Protein AF-A0A2G2BGD9-F1 (afdb_monomer_lite)

pLDDT: mean 92.77, std 5.27, range [74.38, 98.38]

Radius of gyration: 18.31 Å; chains: 1; bounding box: 36×26×52 Å

Sequence (84 aa):
MASEVIDDLVTDTNGGLMASTGGRFYGWVIGGSLPADWLTTVWDQNAASAACSPAMAVVEEVCGAWLLDLLALPENASFGFVTG

Foldseek 3Di:
DVVVVVVVVCVVCPPVDDPCQDPPHDDDPDDHDDPVVVVCVVVVFPVPDCVRPVPVVVVQLVVVCVVCVVVVHDPPDDDDDDPD

Structure (mmCIF, N/CA/C/O backbone):
data_AF-A0A2G2BGD9-F1
#
_entry.id   AF-A0A2G2BGD9-F1
#
loop_
_atom_site.group_PDB
_atom_site.id
_atom_site.type_symbol
_atom_site.label_atom_id
_atom_site.label_alt_id
_atom_site.label_comp_id
_atom_site.label_asym_id
_atom_site.label_entity_id
_atom_site.label_seq_id
_atom_site.pdbx_PDB_ins_code
_atom_site.Cartn_x
_atom_site.Cartn_y
_atom_site.Cartn_z
_atom_site.occupancy
_atom_site.B_iso_or_equiv
_atom_site.auth_seq_id
_atom_site.auth_comp_id
_atom_site.auth_asym_id
_atom_site.auth_atom_id
_atom_site.pdbx_PDB_model_num
ATOM 1 N N . MET A 1 1 ? -2.596 7.211 -31.338 1.00 74.38 1 MET A N 1
ATOM 2 C CA . MET A 1 1 ? -2.415 8.108 -30.181 1.00 74.38 1 MET A CA 1
ATOM 3 C C . MET A 1 1 ? -2.175 7.317 -28.901 1.00 74.38 1 MET A C 1
ATOM 5 O O . MET A 1 1 ? -1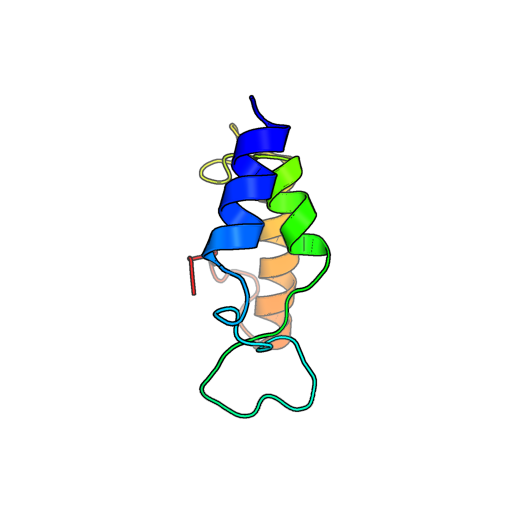.023 7.174 -28.543 1.00 74.38 1 MET A O 1
ATOM 9 N N . ALA A 1 2 ? -3.188 6.741 -28.235 1.00 87.56 2 ALA A N 1
ATOM 10 C CA . ALA A 1 2 ? -2.947 5.996 -26.985 1.00 87.56 2 ALA A CA 1
ATOM 11 C C . ALA A 1 2 ? -2.082 4.732 -27.176 1.00 87.56 2 ALA A C 1
ATOM 13 O O . ALA A 1 2 ? -1.167 4.509 -26.398 1.00 87.56 2 ALA A O 1
ATOM 14 N N . SER A 1 3 ? -2.331 3.940 -28.224 1.00 93.69 3 SER A N 1
ATOM 15 C CA . SER A 1 3 ? -1.508 2.761 -28.543 1.00 93.69 3 SER A CA 1
ATOM 16 C C . SER A 1 3 ? -0.074 3.133 -28.923 1.00 93.69 3 SER A C 1
ATOM 18 O O . SER A 1 3 ? 0.852 2.545 -28.393 1.00 93.69 3 SER A O 1
ATOM 20 N N . GLU A 1 4 ? 0.099 4.162 -29.759 1.00 96.88 4 GLU A N 1
ATOM 21 C CA . GLU A 1 4 ? 1.420 4.665 -30.173 1.00 96.88 4 GLU A CA 1
ATOM 22 C C . GLU A 1 4 ? 2.267 5.086 -28.962 1.00 96.88 4 GLU A C 1
ATOM 24 O O . GLU A 1 4 ? 3.422 4.704 -28.869 1.00 96.88 4 GLU A O 1
ATOM 29 N N . VAL A 1 5 ? 1.677 5.777 -27.978 1.00 97.19 5 VAL A N 1
ATOM 30 C CA . VAL A 1 5 ? 2.386 6.157 -26.741 1.00 97.19 5 VAL A CA 1
ATOM 31 C C . VAL A 1 5 ? 2.816 4.936 -25.922 1.00 97.19 5 VAL A C 1
ATOM 33 O O . VAL A 1 5 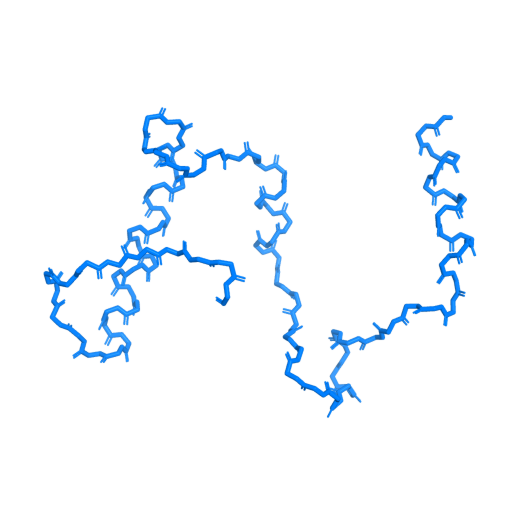? 3.888 4.943 -25.321 1.00 97.19 5 VAL A O 1
ATOM 36 N N . ILE A 1 6 ? 1.990 3.887 -25.871 1.00 96.81 6 ILE A N 1
ATOM 37 C CA . ILE A 1 6 ? 2.352 2.644 -25.178 1.00 96.81 6 ILE A CA 1
ATOM 38 C C . ILE A 1 6 ? 3.470 1.915 -25.928 1.00 96.81 6 ILE A C 1
ATOM 40 O O . ILE A 1 6 ? 4.400 1.428 -25.289 1.00 96.81 6 ILE A O 1
ATOM 44 N N . ASP A 1 7 ? 3.415 1.874 -27.259 1.00 97.69 7 ASP A N 1
ATOM 45 C CA . ASP A 1 7 ? 4.443 1.249 -28.094 1.00 97.69 7 ASP A CA 1
ATOM 46 C C . ASP A 1 7 ? 5.797 1.967 -27.957 1.00 97.69 7 ASP A C 1
ATOM 48 O O . ASP A 1 7 ? 6.836 1.314 -27.804 1.00 97.69 7 ASP A O 1
ATOM 52 N N . ASP A 1 8 ? 5.786 3.302 -27.929 1.00 97.75 8 ASP A N 1
ATOM 53 C CA . ASP A 1 8 ? 6.974 4.122 -27.676 1.00 97.75 8 ASP A CA 1
ATOM 54 C C . ASP A 1 8 ? 7.539 3.842 -26.274 1.00 97.75 8 ASP A C 1
ATOM 56 O O . ASP A 1 8 ? 8.726 3.552 -26.128 1.00 97.75 8 ASP A O 1
ATOM 60 N N . LEU A 1 9 ? 6.687 3.812 -25.239 1.00 96.75 9 LEU A N 1
ATOM 61 C CA . LEU A 1 9 ? 7.104 3.504 -23.867 1.00 96.75 9 LEU A CA 1
ATOM 62 C C . LEU A 1 9 ? 7.732 2.106 -23.748 1.00 96.75 9 LEU A C 1
ATOM 64 O O . LEU A 1 9 ? 8.747 1.935 -23.069 1.00 96.75 9 LEU A O 1
ATOM 68 N N . VAL A 1 10 ? 7.145 1.098 -24.399 1.00 97.31 10 VAL A N 1
ATOM 69 C CA . VAL A 1 10 ? 7.697 -0.266 -24.441 1.00 97.31 10 VAL A CA 1
ATOM 70 C C . VAL A 1 10 ? 9.061 -0.271 -25.128 1.00 97.31 10 VAL A C 1
ATOM 72 O O . VAL A 1 10 ? 9.991 -0.911 -24.636 1.00 97.31 10 VAL A O 1
ATOM 75 N N . THR A 1 11 ? 9.194 0.454 -26.238 1.00 97.62 11 THR A N 1
ATOM 76 C CA . THR A 1 11 ? 10.448 0.556 -26.992 1.00 97.62 11 THR A CA 1
ATOM 77 C C . THR A 1 11 ? 11.544 1.214 -26.156 1.00 97.62 11 THR A C 1
ATOM 79 O O . THR A 1 11 ? 12.635 0.654 -26.030 1.00 97.62 11 THR A O 1
ATOM 82 N N . ASP A 1 12 ? 11.243 2.347 -25.524 1.00 97.75 12 ASP A N 1
ATOM 83 C CA . ASP A 1 12 ? 12.205 3.149 -24.764 1.00 97.75 12 ASP A CA 1
ATOM 84 C C . ASP A 1 12 ? 12.643 2.484 -23.451 1.00 97.75 12 ASP A C 1
ATOM 86 O O . ASP A 1 12 ? 13.761 2.697 -22.981 1.00 97.75 12 ASP A O 1
ATOM 90 N N . THR A 1 13 ? 11.785 1.655 -22.847 1.00 97.12 13 THR A N 1
ATOM 91 C CA . THR A 1 13 ? 12.089 0.947 -21.587 1.00 97.12 13 THR A CA 1
ATOM 92 C C . THR A 1 13 ? 12.678 -0.451 -21.791 1.00 97.12 13 THR A C 1
ATOM 94 O O . THR A 1 13 ? 13.050 -1.120 -20.818 1.00 97.12 13 THR A O 1
ATOM 97 N N . ASN A 1 14 ? 12.798 -0.909 -23.042 1.00 95.94 14 ASN A N 1
ATOM 98 C CA . ASN A 1 14 ? 13.265 -2.251 -23.367 1.00 95.94 14 ASN A CA 1
ATOM 99 C C . ASN A 1 14 ? 14.670 -2.530 -22.795 1.00 95.94 14 ASN A C 1
ATOM 101 O O . ASN A 1 14 ? 15.607 -1.753 -22.965 1.00 95.94 14 ASN A O 1
ATOM 105 N N . GLY A 1 15 ? 14.822 -3.661 -22.100 1.00 94.75 15 GLY A N 1
ATOM 106 C CA . GLY A 1 15 ? 16.064 -4.045 -21.417 1.00 94.75 15 GLY A CA 1
ATOM 107 C C . GLY A 1 15 ? 16.377 -3.275 -20.124 1.00 94.75 15 GLY A C 1
ATOM 108 O O . GLY A 1 15 ? 17.313 -3.655 -19.425 1.00 94.75 15 GLY A O 1
ATOM 109 N N . GLY A 1 16 ? 15.600 -2.239 -19.776 1.00 94.75 16 GLY A N 1
ATOM 110 C CA . GLY A 1 16 ? 15.770 -1.445 -18.552 1.00 94.75 16 GLY A CA 1
ATOM 111 C C . GLY A 1 16 ? 14.920 -1.903 -17.360 1.00 94.75 16 GLY A C 1
ATOM 112 O O . GLY A 1 16 ? 15.168 -1.485 -16.229 1.00 94.75 16 GLY A O 1
ATOM 113 N N . LEU A 1 17 ? 13.925 -2.765 -17.585 1.00 93.25 17 LEU A N 1
ATOM 114 C CA . LEU A 1 17 ? 13.041 -3.266 -16.531 1.00 93.25 17 LEU A CA 1
ATOM 115 C C . LEU A 1 17 ? 13.729 -4.345 -15.687 1.00 93.25 17 LEU A C 1
ATOM 117 O O . LEU A 1 17 ? 14.160 -5.383 -16.190 1.00 93.25 17 LEU A O 1
ATOM 121 N N . MET A 1 18 ? 13.771 -4.125 -14.374 1.00 91.44 18 MET A N 1
ATOM 122 C CA . MET A 1 18 ? 14.263 -5.113 -13.419 1.00 91.44 18 MET A CA 1
ATOM 123 C C . MET A 1 18 ? 13.171 -6.139 -13.121 1.00 91.44 18 MET A C 1
ATOM 125 O O . MET A 1 18 ? 12.064 -5.783 -12.724 1.00 91.44 18 MET A O 1
ATOM 129 N N . ALA A 1 19 ? 13.492 -7.425 -13.258 1.00 89.19 19 ALA A N 1
ATOM 130 C CA . ALA A 1 19 ? 12.569 -8.527 -12.983 1.00 89.19 19 ALA A CA 1
ATOM 131 C C . ALA A 1 19 ? 12.392 -8.786 -11.469 1.00 89.19 19 ALA A C 1
ATOM 133 O O . ALA A 1 19 ? 12.564 -9.914 -11.005 1.00 89.19 19 ALA A O 1
ATOM 134 N N . SER A 1 20 ? 12.080 -7.745 -10.690 1.00 91.50 20 SER A N 1
ATOM 135 C CA . SER A 1 20 ? 12.010 -7.797 -9.223 1.00 91.50 20 SER A CA 1
ATOM 136 C C . SER A 1 20 ? 10.888 -8.681 -8.682 1.00 91.50 20 SER A C 1
ATOM 138 O O . SER A 1 20 ? 11.002 -9.217 -7.586 1.00 91.50 20 SER A O 1
ATOM 140 N N . THR A 1 21 ? 9.839 -8.902 -9.473 1.00 87.81 21 THR A N 1
ATOM 141 C CA . THR A 1 21 ? 8.744 -9.829 -9.155 1.00 87.81 21 THR A CA 1
ATOM 142 C C . THR A 1 21 ? 9.111 -11.300 -9.383 1.00 87.81 21 THR A C 1
ATOM 144 O O . THR A 1 21 ? 8.351 -12.196 -9.017 1.00 87.81 21 THR A O 1
ATOM 147 N N . GLY A 1 22 ? 10.264 -11.583 -10.000 1.00 85.81 22 GLY A N 1
ATOM 148 C CA . GLY A 1 22 ? 10.717 -12.943 -10.269 1.00 85.81 22 GLY A CA 1
ATOM 149 C C . GLY A 1 22 ? 11.306 -13.624 -9.031 1.00 85.81 22 GLY A C 1
ATOM 150 O O . GLY A 1 22 ? 12.101 -13.035 -8.307 1.00 85.81 22 GLY A O 1
ATOM 151 N N . GLY A 1 23 ? 11.036 -14.922 -8.842 1.00 86.75 23 GLY A N 1
ATOM 152 C CA . GLY A 1 23 ? 11.524 -15.709 -7.688 1.00 86.75 23 GLY A CA 1
ATOM 153 C C . GLY A 1 23 ? 13.046 -15.929 -7.599 1.00 86.75 23 GLY A C 1
ATOM 154 O O . GLY A 1 23 ? 13.507 -16.722 -6.783 1.00 86.75 23 GLY A O 1
ATOM 155 N N . ARG A 1 24 ? 13.825 -15.271 -8.465 1.00 90.50 24 ARG A N 1
ATOM 156 C CA . ARG A 1 24 ? 15.298 -15.266 -8.477 1.00 90.50 24 ARG A CA 1
ATOM 157 C C . ARG A 1 24 ? 15.892 -13.873 -8.237 1.00 90.50 24 ARG A C 1
ATOM 159 O O . ARG A 1 24 ? 17.097 -13.692 -8.390 1.00 90.50 24 ARG A O 1
ATOM 166 N N . PHE A 1 25 ? 15.065 -12.890 -7.894 1.00 90.19 25 PHE A N 1
ATOM 167 C CA . PHE A 1 25 ? 15.517 -11.563 -7.510 1.00 90.19 25 PHE A CA 1
ATOM 168 C C . PHE A 1 25 ? 15.732 -11.504 -5.992 1.00 90.19 25 PHE A C 1
ATOM 170 O O . PHE A 1 25 ? 14.797 -11.695 -5.223 1.00 90.19 25 PHE A O 1
ATOM 177 N N . TYR A 1 26 ? 16.973 -11.259 -5.567 1.00 89.94 26 TYR A N 1
ATOM 178 C CA . TYR A 1 26 ? 17.373 -11.233 -4.148 1.00 89.94 26 TYR A CA 1
ATOM 179 C C . TYR A 1 26 ? 17.981 -9.884 -3.728 1.00 89.94 26 TYR A C 1
ATOM 181 O O . TYR A 1 26 ? 18.713 -9.805 -2.744 1.00 89.94 26 TYR A O 1
ATOM 189 N N . GLY A 1 27 ? 17.744 -8.830 -4.514 1.00 90.94 27 GLY A N 1
ATOM 190 C CA . GLY A 1 27 ? 18.245 -7.486 -4.234 1.00 90.94 27 GLY A CA 1
ATOM 191 C C . GLY A 1 27 ? 17.225 -6.646 -3.468 1.00 90.94 27 GLY A C 1
ATOM 192 O O . GLY A 1 27 ? 16.059 -6.618 -3.843 1.00 90.94 27 GLY A O 1
ATOM 193 N N . TRP A 1 28 ? 17.686 -5.888 -2.468 1.00 92.75 28 TRP A N 1
ATOM 194 C CA . TRP A 1 28 ? 16.874 -4.940 -1.685 1.00 92.75 28 TRP A CA 1
ATOM 195 C C . TRP A 1 28 ? 15.636 -5.566 -1.007 1.00 92.75 28 TRP A C 1
ATOM 197 O O . TRP A 1 28 ? 15.446 -6.780 -0.997 1.00 92.75 28 TRP A O 1
ATOM 207 N N . VAL A 1 29 ? 14.807 -4.720 -0.390 1.00 90.06 29 VAL A N 1
ATOM 208 C CA . VAL A 1 29 ? 13.495 -5.093 0.158 1.00 90.06 29 VAL A CA 1
ATOM 209 C C . VAL A 1 29 ? 12.436 -4.674 -0.860 1.00 90.06 29 VAL A C 1
ATOM 211 O O . VAL A 1 29 ? 11.793 -3.641 -0.712 1.00 90.06 29 VAL A O 1
ATOM 214 N N . ILE A 1 30 ? 12.328 -5.431 -1.955 1.00 90.31 30 ILE A N 1
ATOM 215 C CA . ILE A 1 30 ? 11.324 -5.199 -3.001 1.00 90.31 30 ILE A CA 1
ATOM 216 C C . ILE A 1 30 ? 10.341 -6.368 -2.979 1.00 90.31 30 ILE A C 1
ATOM 218 O O . ILE A 1 30 ? 10.723 -7.516 -3.199 1.00 90.31 30 ILE A O 1
ATOM 222 N N . GLY A 1 31 ? 9.083 -6.060 -2.665 1.00 82.25 31 GLY A N 1
ATOM 223 C CA . GLY A 1 31 ? 7.994 -7.031 -2.638 1.00 82.25 31 GLY A CA 1
ATOM 224 C C . GLY A 1 31 ? 7.536 -7.451 -4.037 1.00 82.25 31 GLY A C 1
ATOM 225 O O . GLY A 1 31 ? 7.816 -6.789 -5.036 1.00 82.25 31 GLY A O 1
ATOM 226 N N . GLY A 1 32 ? 6.807 -8.564 -4.099 1.00 79.81 32 GLY A N 1
ATOM 227 C CA . GLY A 1 32 ? 6.096 -8.979 -5.307 1.00 79.81 32 GLY A CA 1
ATOM 228 C C . GLY A 1 32 ? 4.771 -8.231 -5.470 1.00 79.81 32 GLY A C 1
ATOM 229 O O . GLY A 1 32 ? 4.194 -7.759 -4.493 1.00 79.81 32 GLY A O 1
ATOM 230 N N . SER A 1 33 ? 4.265 -8.156 -6.700 1.00 79.56 33 SER A N 1
ATOM 231 C CA . SER A 1 33 ? 2.926 -7.634 -6.974 1.00 79.56 33 SER A CA 1
ATOM 232 C C . SER A 1 33 ? 1.857 -8.713 -6.767 1.00 79.56 33 SER A C 1
ATOM 234 O O . SER A 1 33 ? 2.053 -9.883 -7.103 1.00 79.56 33 SER A O 1
ATOM 236 N N . LEU A 1 34 ? 0.707 -8.317 -6.216 1.00 80.38 34 LEU A N 1
ATOM 237 C CA . LEU A 1 34 ? -0.471 -9.169 -6.032 1.00 80.38 34 LEU A CA 1
ATOM 238 C C . LEU A 1 34 ? -1.642 -8.630 -6.878 1.00 80.38 34 LEU A C 1
ATOM 240 O O . LEU A 1 34 ? -1.720 -7.420 -7.089 1.00 80.38 34 LEU A O 1
ATOM 244 N N . PRO A 1 35 ? -2.592 -9.475 -7.332 1.00 82.31 35 PRO A N 1
ATOM 245 C CA . PRO A 1 35 ? -3.694 -9.049 -8.208 1.00 82.31 35 PRO A CA 1
ATOM 246 C C . PRO A 1 35 ? -4.594 -7.934 -7.653 1.00 82.31 35 PRO A C 1
ATOM 248 O O . PRO A 1 35 ? -5.265 -7.258 -8.427 1.00 82.31 35 PRO A O 1
ATOM 251 N N . ALA A 1 36 ? -4.622 -7.737 -6.332 1.00 86.38 36 ALA A N 1
ATOM 252 C CA . ALA A 1 36 ? -5.421 -6.691 -5.695 1.00 86.38 36 ALA A CA 1
ATOM 253 C C . ALA A 1 36 ? -4.984 -5.271 -6.102 1.00 86.38 36 ALA A C 1
ATOM 255 O O . ALA A 1 36 ? -5.832 -4.391 -6.205 1.00 86.38 36 ALA A O 1
ATOM 256 N N . ASP A 1 37 ? -3.697 -5.066 -6.399 1.00 86.44 37 ASP A N 1
ATOM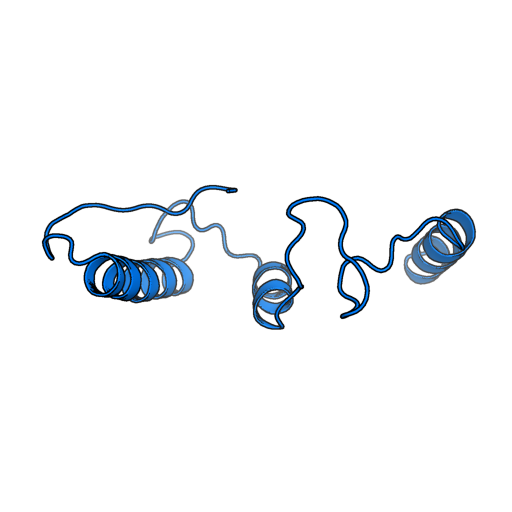 257 C CA . ASP A 1 37 ? -3.150 -3.757 -6.781 1.00 86.44 37 ASP A CA 1
ATOM 258 C C . ASP A 1 37 ? -3.798 -3.210 -8.066 1.00 86.44 37 ASP A C 1
ATOM 260 O O . ASP A 1 37 ? -4.194 -2.047 -8.141 1.00 86.44 37 ASP A O 1
ATOM 264 N N . TRP A 1 38 ? -4.046 -4.094 -9.040 1.00 88.31 38 TRP A N 1
ATOM 265 C CA . TRP A 1 38 ? -4.751 -3.740 -10.275 1.00 88.31 38 TRP A CA 1
ATOM 266 C C . TRP A 1 38 ? -6.170 -3.229 -10.017 1.00 88.31 38 TRP A C 1
ATOM 268 O O . TRP A 1 38 ? -6.622 -2.307 -10.694 1.00 88.31 38 TRP A O 1
ATOM 278 N N . LEU A 1 39 ? -6.881 -3.808 -9.045 1.00 90.31 39 LEU A N 1
ATOM 279 C CA . LEU A 1 39 ? -8.239 -3.373 -8.714 1.00 90.31 39 LEU A CA 1
ATOM 280 C C . LEU A 1 39 ? -8.244 -1.976 -8.096 1.00 90.31 39 LEU A C 1
ATOM 282 O O . LEU A 1 39 ? -9.147 -1.202 -8.397 1.00 90.31 39 LEU A O 1
ATOM 286 N N . THR A 1 40 ? -7.227 -1.623 -7.307 1.00 90.00 40 THR A N 1
ATOM 287 C CA . THR A 1 40 ? -7.088 -0.278 -6.732 1.00 90.00 40 THR A CA 1
ATOM 288 C C . THR A 1 40 ? -7.006 0.785 -7.826 1.00 90.00 40 THR A C 1
ATOM 290 O O . THR A 1 40 ? -7.736 1.774 -7.772 1.00 90.00 40 THR A O 1
ATOM 293 N N . THR A 1 41 ? -6.182 0.563 -8.857 1.00 90.38 41 THR A N 1
ATOM 294 C CA . THR A 1 41 ? -6.096 1.474 -10.010 1.00 90.38 41 THR A CA 1
ATOM 295 C C . THR A 1 41 ? -7.395 1.510 -10.812 1.00 90.38 41 THR A C 1
ATOM 297 O O . THR A 1 41 ? -7.827 2.580 -11.224 1.00 90.38 41 THR A O 1
ATOM 300 N N . VAL A 1 42 ? -8.027 0.356 -11.047 1.00 93.94 42 VAL A N 1
ATOM 301 C CA . VAL A 1 42 ? -9.243 0.273 -11.873 1.00 93.94 42 VAL A CA 1
ATOM 302 C C . VAL A 1 42 ? -10.456 0.903 -11.187 1.00 93.94 42 VAL A C 1
ATOM 304 O O . VAL A 1 42 ? -11.289 1.507 -11.860 1.00 93.94 42 VAL A O 1
ATOM 307 N N . TRP A 1 43 ? -10.590 0.750 -9.870 1.00 93.00 43 TRP A N 1
ATOM 308 C CA . TRP A 1 43 ? -11.715 1.306 -9.119 1.00 93.00 43 TRP A CA 1
ATOM 309 C C . TRP A 1 43 ? -11.545 2.784 -8.770 1.00 93.00 43 TRP A C 1
ATOM 311 O O . TRP A 1 43 ? -12.562 3.441 -8.555 1.00 93.00 43 TRP A O 1
ATOM 321 N N . ASP A 1 44 ? -10.311 3.296 -8.723 1.00 92.69 44 ASP A N 1
ATOM 322 C CA . ASP A 1 44 ? -9.987 4.723 -8.556 1.00 92.69 44 ASP A CA 1
ATOM 323 C C . ASP A 1 44 ? -10.811 5.408 -7.446 1.00 92.69 44 ASP A C 1
ATOM 325 O O . ASP A 1 44 ? -11.567 6.358 -7.655 1.00 92.69 44 ASP A O 1
ATOM 329 N N . GLN A 1 45 ? -10.740 4.845 -6.239 1.00 93.81 45 GLN A N 1
ATOM 330 C CA . GLN A 1 45 ? -11.512 5.310 -5.089 1.00 93.81 45 GLN A CA 1
ATOM 331 C C . GLN A 1 45 ? -10.666 6.243 -4.210 1.00 93.81 45 GLN A C 1
ATOM 333 O O . GLN A 1 45 ? -9.627 5.845 -3.682 1.00 93.81 45 GLN A O 1
ATOM 338 N N . ASN A 1 46 ? -11.125 7.481 -3.996 1.00 92.44 46 ASN A N 1
ATOM 339 C CA . ASN A 1 46 ? -10.497 8.412 -3.053 1.00 92.44 46 ASN A CA 1
ATOM 340 C C . ASN A 1 46 ? -10.785 7.990 -1.601 1.00 92.44 46 ASN A C 1
ATOM 342 O O . ASN A 1 46 ? -11.812 8.363 -1.022 1.00 92.44 46 ASN A O 1
ATOM 346 N N . ALA A 1 47 ? -9.880 7.204 -1.021 1.00 91.06 47 ALA A N 1
ATOM 347 C CA . ALA A 1 47 ? -10.018 6.613 0.309 1.00 91.06 47 ALA A CA 1
ATOM 348 C C . ALA A 1 47 ? -9.779 7.590 1.481 1.00 91.06 47 ALA A C 1
ATOM 350 O O . ALA A 1 47 ? -9.758 7.163 2.627 1.00 91.06 47 ALA A O 1
ATOM 351 N N . ALA A 1 48 ? -9.644 8.902 1.241 1.00 88.81 48 ALA A N 1
ATOM 352 C CA . ALA A 1 48 ? -9.410 9.875 2.315 1.00 88.81 48 ALA A CA 1
ATOM 353 C C . ALA A 1 48 ? -10.613 10.063 3.260 1.00 88.81 48 ALA A C 1
ATOM 355 O O . ALA A 1 48 ? -10.460 10.578 4.366 1.00 88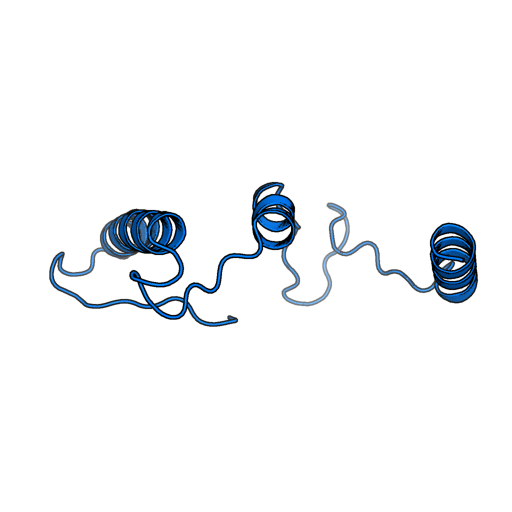.81 48 ALA A O 1
ATOM 356 N N . SER A 1 49 ? -11.827 9.704 2.824 1.00 89.38 49 SER A N 1
ATOM 357 C CA . SER A 1 49 ? -13.007 9.712 3.691 1.00 89.38 49 SER A CA 1
ATOM 358 C C . SER A 1 49 ? -14.039 8.665 3.277 1.00 89.38 49 SER A C 1
ATOM 360 O O . SER A 1 49 ? -14.236 8.397 2.089 1.00 89.38 49 SER A O 1
ATOM 362 N N . ALA A 1 50 ? -14.779 8.143 4.258 1.00 90.25 50 ALA A N 1
ATOM 363 C CA . ALA A 1 50 ? -15.866 7.191 4.023 1.00 90.25 50 ALA A CA 1
ATOM 364 C C . ALA A 1 50 ? -16.998 7.762 3.147 1.00 90.25 50 ALA A C 1
ATOM 366 O O . ALA A 1 50 ? -17.678 7.011 2.455 1.00 90.25 50 ALA A O 1
ATOM 367 N N . ALA A 1 51 ? -17.186 9.087 3.139 1.00 93.50 51 ALA A N 1
ATOM 368 C CA . ALA A 1 51 ? -18.159 9.746 2.269 1.00 93.50 51 ALA A CA 1
ATOM 369 C C . ALA A 1 51 ? -17.756 9.684 0.786 1.00 93.50 51 ALA A C 1
ATOM 371 O O . ALA A 1 51 ? -18.622 9.617 -0.083 1.00 93.50 51 ALA A O 1
ATOM 372 N N . CYS A 1 52 ? -16.452 9.706 0.501 1.00 92.81 52 CYS A N 1
ATOM 373 C CA . CYS A 1 52 ? -15.924 9.618 -0.857 1.00 92.81 52 CYS A CA 1
ATOM 374 C C . CYS A 1 52 ? -15.797 8.169 -1.339 1.00 92.81 52 CYS A C 1
ATOM 376 O O . CYS A 1 52 ? -16.011 7.922 -2.520 1.00 92.81 52 CYS A O 1
ATOM 378 N N . SER A 1 53 ? -15.468 7.232 -0.441 1.00 94.88 53 SER A N 1
ATOM 379 C CA . SER A 1 53 ? -15.204 5.829 -0.793 1.00 94.88 53 SER A CA 1
ATOM 380 C C . SER A 1 53 ? -15.672 4.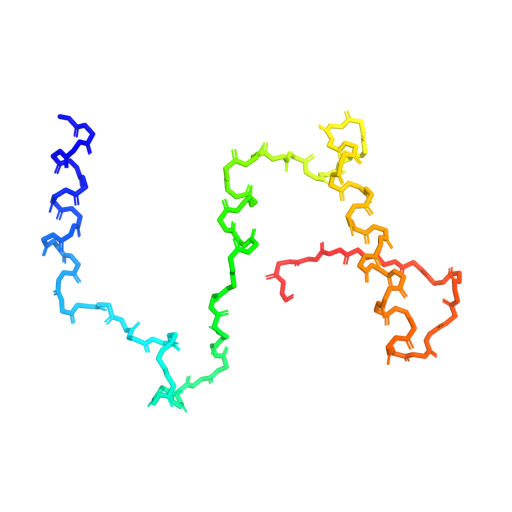856 0.297 1.00 94.88 53 SER A C 1
ATOM 382 O O . SER A 1 53 ? -14.848 4.288 1.019 1.00 94.88 53 SER A O 1
ATOM 384 N N . PRO A 1 54 ? -16.988 4.613 0.432 1.00 95.06 54 PRO A N 1
ATOM 385 C CA . PRO A 1 54 ? -17.528 3.752 1.486 1.00 95.06 54 PRO A CA 1
ATOM 386 C C . PRO A 1 54 ? -17.043 2.300 1.375 1.00 95.06 54 PRO A C 1
ATOM 388 O O . PRO A 1 54 ? -16.825 1.647 2.390 1.00 95.06 54 PRO A O 1
ATOM 391 N N . ALA A 1 55 ? -16.820 1.799 0.155 1.00 94.31 55 ALA A N 1
ATOM 392 C CA . ALA A 1 55 ? -16.267 0.462 -0.055 1.00 94.31 55 ALA A CA 1
ATOM 393 C C . ALA A 1 55 ? -14.821 0.351 0.457 1.00 94.31 55 ALA A C 1
ATOM 395 O O . ALA A 1 55 ? -14.488 -0.626 1.122 1.00 94.31 55 ALA A O 1
ATOM 396 N N . MET A 1 56 ? -13.983 1.366 0.208 1.00 94.38 56 MET A N 1
ATOM 397 C CA . MET A 1 56 ? -12.598 1.374 0.695 1.00 94.38 56 MET A CA 1
ATOM 398 C C . MET A 1 56 ? -12.522 1.508 2.212 1.00 94.38 56 MET A C 1
ATOM 400 O O . MET A 1 56 ? -11.695 0.840 2.819 1.00 94.38 56 MET A O 1
ATOM 404 N N . ALA A 1 57 ? -13.420 2.284 2.827 1.00 95.06 57 ALA A N 1
ATOM 405 C CA . ALA A 1 57 ? -13.509 2.366 4.283 1.00 95.06 57 ALA A CA 1
ATOM 406 C C . ALA A 1 57 ? -13.803 0.992 4.914 1.00 95.06 57 ALA A C 1
ATOM 408 O O . ALA A 1 57 ? -13.159 0.606 5.880 1.00 95.06 57 ALA A O 1
ATOM 409 N N . VAL A 1 58 ? -14.721 0.207 4.332 1.00 96.06 58 VAL A N 1
ATOM 410 C CA . VAL A 1 58 ? -14.996 -1.162 4.810 1.00 96.06 58 VAL A CA 1
ATOM 411 C C . VAL A 1 58 ? -13.778 -2.074 4.641 1.00 96.06 58 VAL A C 1
ATOM 413 O O . VAL A 1 58 ? -13.482 -2.863 5.534 1.00 96.06 58 VAL A O 1
ATOM 416 N N . VAL A 1 59 ? -13.066 -1.978 3.514 1.00 95.38 59 VAL A N 1
ATOM 417 C CA . VAL A 1 59 ? -11.838 -2.758 3.286 1.00 95.38 59 VAL A CA 1
ATOM 418 C C . VAL A 1 59 ? -10.759 -2.400 4.313 1.00 95.38 59 VAL A C 1
ATOM 420 O O . VAL A 1 59 ? -10.147 -3.304 4.877 1.00 95.38 59 VAL A O 1
ATOM 423 N N . GLU A 1 60 ? -10.551 -1.111 4.590 1.00 95.56 60 GLU A N 1
ATOM 424 C CA . GLU A 1 60 ? -9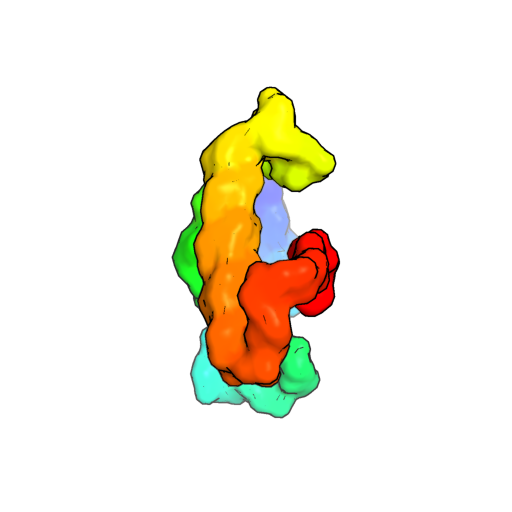.602 -0.627 5.601 1.00 95.56 60 GLU A CA 1
ATOM 425 C C . GLU A 1 60 ? -9.958 -1.138 7.004 1.00 95.56 60 GLU A C 1
ATOM 427 O O . GLU A 1 60 ? -9.077 -1.650 7.689 1.00 95.56 60 GLU A O 1
ATOM 432 N N . GLU A 1 61 ? -11.235 -1.109 7.396 1.00 96.62 61 GLU A N 1
ATOM 433 C CA . GLU A 1 61 ? -11.695 -1.648 8.685 1.00 96.62 61 GLU A CA 1
ATOM 434 C C . GLU A 1 61 ? -11.441 -3.154 8.826 1.00 96.62 61 GLU A C 1
ATOM 436 O O . GLU A 1 61 ? -10.941 -3.619 9.852 1.00 96.62 61 GLU A O 1
ATOM 441 N N . VAL A 1 62 ? -11.732 -3.935 7.781 1.00 97.44 62 VAL A N 1
ATOM 442 C CA . VAL A 1 62 ? -11.501 -5.387 7.788 1.00 97.44 62 VAL A CA 1
ATOM 443 C C . VAL A 1 62 ? -10.007 -5.705 7.890 1.00 97.44 62 VAL A C 1
ATOM 445 O O . VAL A 1 62 ? -9.605 -6.527 8.714 1.00 97.44 62 VAL A O 1
ATOM 448 N N . CYS A 1 63 ? -9.175 -5.038 7.088 1.00 96.94 63 CYS A N 1
ATOM 449 C CA . CYS A 1 63 ? -7.727 -5.222 7.137 1.00 96.94 63 CYS A CA 1
ATOM 450 C C . CYS A 1 63 ? -7.136 -4.746 8.473 1.00 96.94 63 CYS A C 1
ATOM 452 O O . CYS A 1 63 ? -6.249 -5.405 9.012 1.00 96.94 63 CYS A O 1
ATOM 454 N N . GLY A 1 64 ? -7.638 -3.639 9.025 1.00 97.81 64 GLY A N 1
ATOM 455 C CA . GLY A 1 64 ? -7.255 -3.126 10.337 1.00 97.81 64 GLY A CA 1
ATOM 456 C C . GLY A 1 64 ? -7.542 -4.135 11.444 1.00 97.81 64 GLY A C 1
ATOM 457 O O . GLY A 1 64 ? -6.637 -4.476 12.202 1.00 97.81 64 GLY A O 1
ATOM 458 N N . ALA A 1 65 ? -8.748 -4.706 11.476 1.00 98.19 65 ALA A N 1
ATOM 459 C CA . ALA A 1 65 ? -9.107 -5.756 12.430 1.00 98.19 65 ALA A CA 1
ATOM 460 C C . ALA A 1 65 ? -8.182 -6.983 12.331 1.00 98.19 65 ALA A C 1
ATOM 462 O O . ALA A 1 65 ? -7.730 -7.496 13.355 1.00 98.19 65 ALA A O 1
ATOM 463 N N . TRP A 1 66 ? -7.839 -7.424 11.114 1.00 98.31 66 TRP A N 1
ATOM 464 C CA . TRP A 1 66 ? -6.874 -8.513 10.922 1.00 98.31 66 TRP A CA 1
ATOM 465 C C . TRP A 1 66 ? -5.473 -8.162 11.426 1.00 98.31 66 TRP A C 1
ATOM 467 O O . TRP A 1 66 ? -4.804 -9.018 11.997 1.00 98.31 66 TRP A O 1
ATOM 477 N N . LEU A 1 67 ? -5.015 -6.921 11.232 1.00 98.19 67 LEU A N 1
ATOM 478 C CA . LEU A 1 67 ? -3.716 -6.467 11.732 1.00 98.19 67 LEU A CA 1
ATOM 479 C C . LEU A 1 67 ? -3.690 -6.388 13.260 1.00 98.19 67 LEU A C 1
ATOM 481 O O . LEU A 1 67 ? -2.693 -6.781 13.862 1.00 98.19 67 LEU A O 1
ATOM 485 N N . LEU A 1 68 ? -4.768 -5.914 13.889 1.00 98.38 68 LEU A N 1
ATOM 486 C CA . LEU A 1 68 ? -4.874 -5.883 15.347 1.00 98.38 68 LEU A CA 1
ATOM 487 C C . LEU A 1 68 ? -4.802 -7.299 15.934 1.00 98.38 68 LEU A C 1
ATOM 489 O O . LEU A 1 68 ? -4.039 -7.514 16.874 1.00 98.38 68 LEU A O 1
ATOM 493 N N . ASP A 1 69 ? -5.516 -8.261 15.342 1.00 98.38 69 ASP A N 1
ATOM 494 C CA . ASP A 1 69 ? -5.464 -9.674 15.743 1.00 98.38 69 ASP A CA 1
ATOM 495 C C . ASP A 1 69 ? -4.063 -10.274 15.533 1.00 98.38 69 ASP A C 1
ATOM 497 O O . ASP A 1 69 ? -3.446 -10.785 16.469 1.00 98.38 69 ASP A O 1
ATOM 501 N N . LEU A 1 70 ? -3.498 -10.120 14.329 1.00 98.31 70 LEU A N 1
ATOM 502 C CA . LEU A 1 70 ? -2.179 -10.651 13.969 1.00 98.31 70 LEU A CA 1
ATOM 503 C C . LEU A 1 70 ? -1.057 -10.128 14.879 1.00 98.31 70 LEU A C 1
ATOM 505 O O . LEU A 1 70 ? -0.113 -10.858 15.184 1.00 98.31 70 LEU A O 1
ATOM 509 N N . LEU A 1 71 ? -1.143 -8.861 15.291 1.00 98.06 71 LEU A N 1
ATOM 510 C CA . LEU A 1 71 ? -0.156 -8.202 16.147 1.00 98.06 71 LEU A CA 1
ATOM 511 C C . LEU A 1 71 ? -0.496 -8.295 17.645 1.00 98.06 71 LEU A C 1
ATOM 513 O O . LEU A 1 71 ? 0.257 -7.762 18.462 1.00 98.06 71 LEU A O 1
ATOM 517 N N . ALA A 1 72 ? -1.596 -8.966 18.009 1.00 98.12 72 ALA A N 1
ATOM 518 C CA . ALA A 1 72 ? -2.110 -9.083 19.375 1.00 98.12 72 ALA A CA 1
ATOM 519 C C . ALA A 1 72 ? -2.291 -7.723 20.087 1.00 98.12 72 ALA A C 1
ATOM 521 O O . ALA A 1 72 ? -1.939 -7.557 21.260 1.00 98.12 72 ALA A O 1
ATOM 522 N N . LEU A 1 73 ? -2.826 -6.734 19.367 1.00 98.38 73 LEU A N 1
ATOM 523 C CA . LEU A 1 73 ? -3.131 -5.398 19.880 1.00 98.38 73 LEU A CA 1
ATOM 524 C C . LEU A 1 73 ? -4.569 -5.319 20.431 1.00 98.38 73 LEU A C 1
ATOM 526 O O . LEU A 1 73 ? -5.419 -6.124 20.054 1.00 98.38 73 LEU A O 1
ATOM 530 N N . PRO A 1 74 ? -4.879 -4.349 21.317 1.00 98.25 74 PRO A N 1
ATOM 531 C CA . PRO A 1 74 ? -6.246 -4.137 21.790 1.00 98.25 74 PRO A CA 1
ATOM 532 C C . PRO A 1 74 ? -7.226 -3.849 20.644 1.00 98.25 74 PRO A C 1
ATOM 534 O O . PRO A 1 74 ? -6.931 -3.032 19.776 1.00 98.25 74 PRO A O 1
ATOM 537 N N . GLU A 1 75 ? -8.427 -4.431 20.699 1.00 95.75 75 GLU A N 1
ATOM 538 C CA . GLU A 1 75 ? -9.484 -4.243 19.683 1.00 95.75 75 GLU A CA 1
ATOM 539 C C . GLU A 1 75 ? -9.921 -2.778 19.507 1.00 95.75 75 GLU A C 1
ATOM 541 O O . GLU A 1 75 ? -10.470 -2.407 18.476 1.00 95.75 75 GLU A O 1
ATOM 546 N N . ASN A 1 76 ? -9.689 -1.933 20.514 1.00 96.69 76 ASN A N 1
ATOM 547 C CA . ASN A 1 76 ? -10.025 -0.510 20.490 1.00 96.69 76 ASN A CA 1
ATOM 548 C C . ASN A 1 76 ? -8.862 0.396 20.048 1.00 96.69 76 ASN A C 1
ATOM 550 O O . ASN A 1 76 ? -8.984 1.621 20.137 1.00 96.69 76 ASN A O 1
ATOM 554 N N . ALA A 1 77 ? -7.728 -0.172 19.630 1.00 98.06 77 ALA A N 1
ATOM 555 C CA . ALA A 1 77 ? -6.628 0.602 19.077 1.00 98.06 77 ALA A CA 1
ATOM 556 C C . ALA A 1 77 ? -7.003 1.165 17.698 1.00 98.06 77 ALA A C 1
ATOM 558 O O . ALA A 1 77 ? -7.593 0.484 16.864 1.00 98.06 77 ALA A O 1
ATOM 559 N N . SER A 1 78 ? -6.644 2.425 17.451 1.00 96.81 78 SER A N 1
ATOM 560 C CA . SER A 1 78 ? -6.821 3.055 16.140 1.00 96.81 78 SER A CA 1
ATOM 561 C C . SER A 1 78 ? -5.723 2.631 15.163 1.00 96.81 78 SER A C 1
ATOM 563 O O . SER A 1 78 ? -4.596 2.342 15.566 1.00 96.81 78 SER A O 1
ATOM 565 N N . PHE A 1 79 ? -6.036 2.665 13.871 1.00 95.88 79 PHE A N 1
ATOM 566 C CA . PHE A 1 79 ? -5.121 2.362 12.771 1.00 95.88 79 PHE A CA 1
ATOM 567 C C . PHE A 1 79 ? -5.380 3.306 11.588 1.00 95.88 79 PHE A C 1
ATOM 569 O O . PHE A 1 79 ? -6.344 4.070 11.586 1.00 95.88 79 PHE A O 1
ATOM 576 N N . GLY A 1 80 ? -4.496 3.259 10.595 1.00 94.69 80 GLY A N 1
ATOM 577 C CA . GLY A 1 80 ? -4.672 3.929 9.310 1.00 94.69 80 GLY A CA 1
ATOM 578 C C . GLY A 1 80 ? -3.587 3.490 8.334 1.00 94.69 80 GLY A C 1
ATOM 579 O O . GLY A 1 80 ? -2.431 3.320 8.736 1.00 94.69 80 GLY A O 1
ATOM 580 N N . PHE A 1 81 ? -3.953 3.283 7.069 1.00 94.12 81 PHE A N 1
ATOM 581 C CA . PHE A 1 81 ? -2.990 2.883 6.044 1.00 94.12 81 PHE A CA 1
ATOM 582 C C . PHE A 1 81 ? -2.210 4.087 5.510 1.00 94.12 81 PHE A C 1
ATOM 584 O O . PHE A 1 81 ? -2.756 5.149 5.210 1.00 94.12 81 PHE A O 1
ATOM 591 N N . VAL A 1 82 ? -0.898 3.903 5.378 1.00 95.00 82 VAL A N 1
ATOM 592 C CA . VAL A 1 82 ? 0.033 4.869 4.788 1.00 95.00 82 VAL A CA 1
ATOM 593 C C . VAL A 1 82 ? 0.737 4.215 3.601 1.00 95.00 82 VAL A C 1
ATOM 595 O O . VAL A 1 82 ? 0.533 3.044 3.306 1.00 95.00 82 VAL A O 1
ATOM 598 N N . THR A 1 83 ? 1.575 4.963 2.897 1.00 92.69 83 THR A N 1
ATOM 599 C CA . THR A 1 83 ? 2.223 4.519 1.654 1.00 92.69 83 THR A CA 1
ATOM 600 C C . THR A 1 83 ? 3.369 3.506 1.845 1.00 92.69 83 THR A C 1
ATOM 602 O O . THR A 1 83 ? 4.209 3.404 0.954 1.00 92.69 83 THR A O 1
ATOM 605 N N . GLY A 1 84 ? 3.494 2.853 3.006 1.00 79.12 84 GLY A N 1
ATOM 606 C CA . GLY A 1 84 ? 4.707 2.142 3.443 1.00 79.12 84 GLY A CA 1
ATOM 607 C C . GLY A 1 84 ? 4.482 0.702 3.866 1.00 79.12 84 GLY A C 1
ATOM 608 O O . GLY A 1 84 ? 3.330 0.362 4.210 1.00 79.12 84 GLY A O 1
#

Secondary structure (DSSP, 8-state):
-HHHHHHHHHHHHTTT---TTSTT--SSS-PPP-THHHHHHHH---TT-TTT-HHHHHHHHHHHHHHHHHTT--TT--------